Protein AF-A0A915MQ66-F1 (afdb_monomer_lite)

InterPro domains:
  IPR011009 Protein kinase-like domain superfamily [SSF56112] (11-125)

Secondary structure (DSSP, 8-state):
-EEEEEEEEEEEEETTEEEEEEEEEETTS-BSS-SSTTSTT-EEEEEEEEPSSHHHHHHHHHHHHHHHHHHHHHHTS-HHHHTTS--EEEEEEE---TTSPEEEEEEEE---S--HHHHHHHHHHHTT-SS------HHHHHHHHHHHHHHHHHHHH-TT-

Radius of gyration: 19.04 Å; chains: 1; bounding box: 44×49×47 Å

Structure (mmCIF, N/CA/C/O backbone):
data_AF-A0A915MQ66-F1
#
_entry.id   AF-A0A915MQ66-F1
#
loop_
_atom_site.group_PDB
_atom_site.id
_atom_site.type_symbol
_atom_site.label_atom_id
_atom_site.label_alt_id
_atom_site.label_comp_id
_atom_site.label_asym_id
_atom_site.label_entity_id
_atom_site.label_seq_id
_atom_site.pdbx_PDB_ins_code
_atom_site.Cartn_x
_atom_site.Cartn_y
_atom_site.Cartn_z
_atom_site.occupancy
_atom_s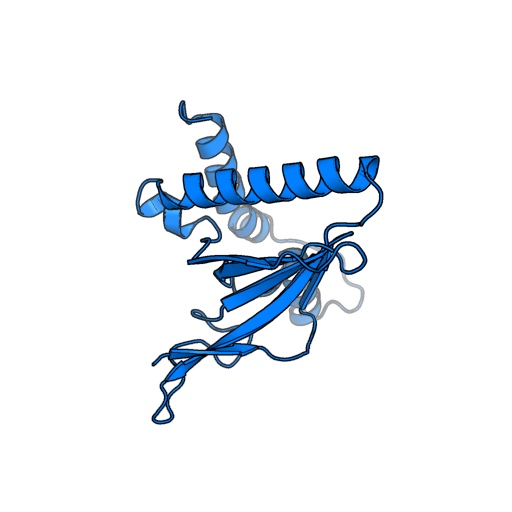ite.B_iso_or_equiv
_atom_site.auth_seq_id
_atom_site.auth_comp_id
_atom_site.auth_asym_id
_atom_site.auth_atom_id
_atom_site.pdbx_PDB_model_num
ATOM 1 N N . MET A 1 1 ? -9.215 -23.002 -8.893 1.00 67.25 1 MET A N 1
ATOM 2 C CA . MET A 1 1 ? -8.770 -21.766 -9.568 1.00 67.25 1 MET A CA 1
ATOM 3 C C . MET A 1 1 ? -9.512 -20.589 -8.965 1.00 67.25 1 MET A C 1
ATOM 5 O O . MET A 1 1 ? -10.745 -20.590 -8.967 1.00 67.25 1 MET A O 1
ATOM 9 N N . ILE A 1 2 ? -8.746 -19.659 -8.404 1.00 71.38 2 ILE A N 1
ATOM 10 C CA . ILE A 1 2 ? -9.203 -18.364 -7.903 1.00 71.38 2 ILE A CA 1
ATOM 11 C C . ILE A 1 2 ? -8.695 -17.329 -8.906 1.00 71.38 2 ILE A C 1
ATOM 13 O O . ILE A 1 2 ? -7.548 -17.424 -9.339 1.00 71.38 2 ILE A O 1
ATOM 17 N N . THR A 1 3 ? -9.552 -16.398 -9.306 1.00 77.25 3 THR A N 1
ATOM 18 C CA . THR A 1 3 ? -9.207 -15.315 -10.230 1.00 77.25 3 THR A CA 1
ATOM 19 C C . THR A 1 3 ? -9.307 -13.997 -9.480 1.00 77.25 3 THR A C 1
ATOM 21 O O . THR A 1 3 ? -10.267 -13.785 -8.738 1.00 77.25 3 THR A O 1
ATOM 24 N N . LEU A 1 4 ? -8.314 -13.130 -9.658 1.00 74.69 4 LEU A N 1
ATOM 25 C CA . LEU A 1 4 ? -8.393 -11.745 -9.217 1.00 74.69 4 LEU A CA 1
ATOM 26 C C . LEU A 1 4 ? -9.109 -10.946 -10.304 1.00 74.69 4 LEU A C 1
ATOM 28 O O . LEU A 1 4 ? -8.656 -10.918 -11.447 1.00 74.69 4 LEU A O 1
ATOM 32 N N . GLU A 1 5 ? -10.211 -10.302 -9.949 1.00 78.19 5 GLU A N 1
ATOM 33 C CA . GLU A 1 5 ? -10.834 -9.290 -10.791 1.00 78.19 5 GLU A CA 1
ATOM 34 C C . GLU A 1 5 ? -10.657 -7.938 -10.117 1.00 78.19 5 GLU A C 1
ATOM 36 O O . GLU A 1 5 ? -10.974 -7.794 -8.939 1.00 78.19 5 GLU A O 1
ATOM 41 N N . TYR A 1 6 ? -10.151 -6.955 -10.850 1.00 73.81 6 TYR A N 1
ATOM 42 C CA . TYR A 1 6 ? -10.048 -5.585 -10.366 1.00 73.81 6 TYR A CA 1
ATOM 43 C C . TYR A 1 6 ? -10.877 -4.669 -11.259 1.00 73.81 6 TYR A C 1
ATOM 45 O O . TYR A 1 6 ? -11.003 -4.911 -12.462 1.00 73.81 6 TYR A O 1
ATOM 53 N N . ASP A 1 7 ? -11.493 -3.652 -10.662 1.00 70.62 7 ASP A N 1
ATOM 54 C CA . ASP A 1 7 ? -12.170 -2.624 -11.440 1.00 70.62 7 ASP A CA 1
ATOM 55 C C . ASP A 1 7 ? -11.134 -1.621 -11.974 1.00 70.62 7 ASP A C 1
ATOM 57 O O . ASP A 1 7 ? -10.121 -1.331 -11.344 1.00 70.62 7 ASP A O 1
ATOM 61 N N . ASN A 1 8 ? -11.361 -1.068 -13.169 1.00 67.56 8 ASN A N 1
ATOM 62 C CA . ASN A 1 8 ? -10.484 -0.028 -13.732 1.00 67.56 8 ASN A CA 1
ATOM 63 C C . ASN A 1 8 ? -10.671 1.337 -13.036 1.00 67.56 8 ASN A C 1
ATOM 65 O O . ASN A 1 8 ? -10.315 2.373 -13.595 1.00 67.56 8 ASN A O 1
ATOM 69 N N . VAL A 1 9 ? -11.269 1.355 -11.843 1.00 74.50 9 VAL A N 1
ATOM 70 C CA . VAL A 1 9 ? -11.508 2.573 -11.077 1.00 74.5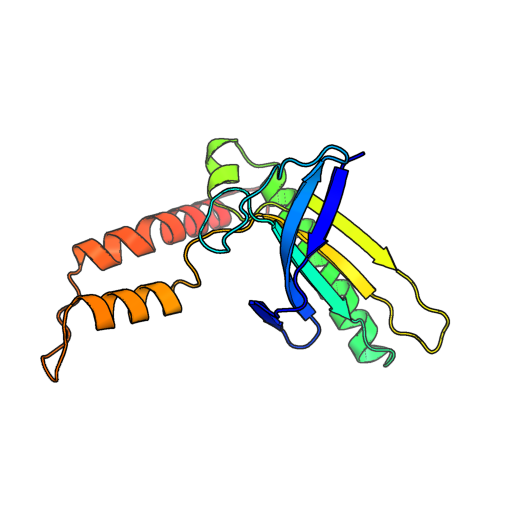0 9 VAL A CA 1
ATOM 71 C C . VAL A 1 9 ? -10.331 2.770 -10.134 1.00 74.50 9 VAL A C 1
ATOM 73 O O . VAL A 1 9 ? -10.103 1.991 -9.213 1.00 74.50 9 VAL A O 1
ATOM 76 N N . GLU A 1 10 ? -9.560 3.817 -10.402 1.00 83.94 10 GLU A N 1
ATOM 77 C CA . GLU A 1 10 ? -8.437 4.217 -9.563 1.00 83.94 10 GLU A CA 1
ATOM 78 C C . GLU A 1 10 ? -8.945 4.676 -8.188 1.00 83.94 10 GLU A C 1
ATOM 80 O O . GLU A 1 10 ? -9.839 5.516 -8.088 1.00 83.94 10 GLU A O 1
ATOM 85 N N . MET A 1 11 ? -8.376 4.099 -7.133 1.00 82.50 11 MET A N 1
ATOM 86 C CA . MET A 1 11 ? -8.711 4.367 -5.731 1.00 82.50 11 MET A CA 1
ATOM 87 C C . MET A 1 11 ? -7.674 5.254 -5.039 1.00 82.50 11 MET A C 1
ATOM 89 O O . MET A 1 11 ? -7.943 5.825 -3.988 1.00 82.50 11 MET A O 1
ATOM 93 N N . GLY A 1 12 ? -6.483 5.361 -5.621 1.00 84.88 12 GLY A N 1
ATOM 94 C CA . GLY A 1 12 ? -5.411 6.206 -5.126 1.00 84.88 12 GLY A CA 1
ATOM 95 C C . GLY A 1 12 ? -4.244 6.236 -6.100 1.00 84.88 12 GLY A C 1
ATOM 96 O O . GLY A 1 12 ? -4.033 5.295 -6.869 1.00 84.88 12 GLY A O 1
ATOM 97 N N . ALA A 1 13 ? -3.475 7.316 -6.042 1.00 89.56 13 ALA A N 1
ATOM 98 C CA . ALA A 1 13 ? -2.286 7.501 -6.853 1.00 89.56 13 ALA A CA 1
ATOM 99 C C . ALA A 1 13 ? -1.138 8.042 -6.001 1.00 89.56 13 ALA A C 1
ATOM 101 O O . ALA A 1 13 ? -1.319 8.941 -5.182 1.00 89.56 13 ALA A O 1
ATOM 102 N N . GLY A 1 14 ? 0.049 7.490 -6.225 1.00 89.19 14 GLY A N 1
ATOM 103 C CA . GLY A 1 14 ? 1.321 8.089 -5.846 1.00 89.19 14 GLY A CA 1
ATOM 104 C C . GLY A 1 14 ? 2.100 8.490 -7.098 1.00 89.19 14 GLY A C 1
ATOM 105 O O . GLY A 1 14 ? 1.689 8.186 -8.217 1.00 89.19 14 GLY A O 1
ATOM 106 N N . SER A 1 15 ? 3.267 9.111 -6.924 1.00 91.81 15 SER A N 1
ATOM 107 C CA . SER A 1 15 ? 4.081 9.626 -8.039 1.00 91.81 15 SER A CA 1
ATOM 108 C C . SER A 1 15 ? 4.386 8.584 -9.122 1.00 91.81 15 SER A C 1
ATOM 110 O O . SER A 1 15 ? 4.428 8.915 -10.302 1.00 91.81 15 SER A O 1
ATOM 112 N N . TYR A 1 16 ? 4.555 7.320 -8.723 1.00 93.19 16 TYR A N 1
ATOM 113 C CA . TYR A 1 16 ? 4.878 6.206 -9.621 1.00 93.19 16 TYR A CA 1
ATOM 114 C C . TYR A 1 16 ? 3.911 5.031 -9.504 1.00 93.19 16 TYR A C 1
ATOM 116 O O . TYR A 1 16 ? 4.137 3.989 -10.115 1.00 93.19 16 TYR A O 1
ATOM 124 N N . SER A 1 17 ? 2.848 5.155 -8.708 1.00 93.94 17 SER A N 1
ATOM 125 C CA . SER A 1 17 ? 1.964 4.029 -8.423 1.00 93.94 17 SER A CA 1
ATOM 126 C C . SER A 1 17 ? 0.495 4.395 -8.507 1.00 93.94 17 SER A C 1
ATOM 128 O O . SER A 1 17 ? 0.099 5.533 -8.276 1.00 93.94 17 SER A O 1
ATOM 130 N N . LYS A 1 18 ? -0.317 3.402 -8.854 1.00 93.50 18 LYS A N 1
ATOM 131 C CA . LYS A 1 18 ? -1.774 3.483 -8.872 1.00 93.50 18 LYS A CA 1
ATOM 132 C C . LYS A 1 18 ? -2.339 2.319 -8.086 1.00 93.50 18 LYS A C 1
ATOM 134 O O . LYS A 1 18 ? -1.834 1.202 -8.199 1.00 93.50 18 LYS A O 1
ATOM 139 N N . VAL A 1 19 ? -3.380 2.583 -7.315 1.00 90.56 19 VAL A N 1
ATOM 140 C CA . VAL A 1 19 ? -4.083 1.592 -6.506 1.00 90.56 19 VAL A CA 1
ATOM 141 C C . VAL A 1 19 ? -5.488 1.434 -7.059 1.00 90.56 19 VAL A C 1
ATOM 143 O O . VAL A 1 19 ? -6.174 2.418 -7.321 1.00 90.56 19 VAL A O 1
ATOM 146 N N . TYR A 1 20 ? -5.910 0.191 -7.226 1.00 88.88 20 TYR A N 1
ATOM 147 C CA . TYR A 1 20 ? -7.223 -0.196 -7.722 1.00 88.88 20 TYR A CA 1
ATOM 148 C C . TYR A 1 20 ? -7.902 -1.089 -6.695 1.00 88.88 20 TYR A C 1
ATOM 150 O O . TYR A 1 20 ? -7.238 -1.780 -5.916 1.00 88.88 20 TYR A O 1
ATOM 158 N N . HIS A 1 21 ? -9.228 -1.102 -6.705 1.00 86.56 21 HIS A N 1
ATOM 159 C CA . HIS A 1 21 ? -9.979 -2.060 -5.915 1.00 86.56 21 HIS A CA 1
ATOM 160 C C . HIS A 1 21 ? -10.042 -3.405 -6.651 1.00 86.56 21 HIS A C 1
ATOM 162 O O . HIS A 1 21 ? -10.277 -3.472 -7.860 1.00 86.56 21 HIS A O 1
ATOM 168 N N . ALA A 1 22 ? -9.839 -4.494 -5.914 1.00 85.06 22 ALA A N 1
ATOM 169 C CA . ALA A 1 22 ? -9.883 -5.846 -6.439 1.00 85.06 22 ALA A CA 1
ATOM 170 C C . ALA A 1 22 ? -10.674 -6.796 -5.537 1.00 85.06 22 ALA A C 1
ATOM 172 O O . ALA A 1 22 ? -10.724 -6.665 -4.313 1.00 85.06 22 ALA A O 1
ATOM 173 N N . THR A 1 23 ? -11.266 -7.806 -6.165 1.00 80.00 23 THR A N 1
ATOM 174 C CA . THR A 1 23 ? -12.070 -8.836 -5.519 1.00 80.00 23 THR A CA 1
ATOM 175 C C . THR A 1 23 ? -11.640 -10.215 -6.021 1.00 80.00 23 THR A C 1
ATOM 177 O O . THR A 1 23 ? -11.449 -10.441 -7.217 1.00 80.00 23 THR A O 1
ATOM 180 N N . LEU A 1 24 ? -11.522 -11.182 -5.109 1.00 78.44 24 LEU A N 1
ATOM 181 C CA . LEU A 1 24 ? -11.260 -12.578 -5.466 1.00 78.44 24 LEU A CA 1
ATOM 182 C C . LEU A 1 24 ? -12.551 -13.287 -5.881 1.00 78.44 24 LEU A C 1
ATOM 184 O O . LEU A 1 24 ? -13.540 -13.272 -5.145 1.00 78.44 24 LEU A O 1
ATOM 188 N N . LYS A 1 25 ? -12.530 -13.994 -7.014 1.00 75.06 25 LYS A N 1
ATOM 189 C CA . LYS A 1 25 ? -13.650 -14.821 -7.483 1.00 75.06 25 LYS A CA 1
ATOM 190 C C . LYS A 1 25 ? -13.276 -16.292 -7.626 1.00 75.06 25 LYS A C 1
ATOM 192 O O . LYS A 1 25 ? -12.204 -16.648 -8.115 1.00 75.06 25 LYS A O 1
ATOM 197 N N . LYS A 1 26 ? -14.205 -17.177 -7.245 1.00 77.88 26 LYS A N 1
ATOM 198 C CA . LYS A 1 26 ? -14.136 -18.610 -7.575 1.00 77.88 26 LYS A CA 1
ATOM 199 C C . LYS A 1 26 ? -14.659 -18.855 -8.991 1.00 77.88 26 LYS A C 1
ATOM 201 O O . LYS A 1 26 ? -15.695 -18.320 -9.374 1.00 77.88 26 LYS A O 1
ATOM 206 N N . ARG A 1 27 ? -14.026 -19.793 -9.708 1.00 69.56 27 ARG A N 1
ATOM 207 C CA . ARG A 1 27 ? -14.405 -20.237 -11.070 1.00 69.56 27 ARG A CA 1
ATOM 208 C C . ARG A 1 27 ? -15.883 -20.652 -11.237 1.00 69.56 27 ARG A C 1
ATOM 210 O O . ARG A 1 27 ? -16.389 -20.612 -12.348 1.00 69.56 27 ARG A O 1
ATOM 217 N N . ARG A 1 28 ? -16.574 -21.058 -10.161 1.00 75.00 28 ARG A N 1
ATOM 218 C CA . ARG A 1 28 ? -18.002 -21.455 -10.161 1.00 75.00 28 ARG A CA 1
ATOM 219 C C . ARG A 1 28 ? -18.939 -20.440 -9.483 1.00 75.00 28 ARG A C 1
ATOM 221 O O . ARG A 1 28 ? -19.985 -20.819 -8.977 1.00 75.00 28 ARG A O 1
ATOM 228 N N . GLY A 1 29 ? -18.579 -19.156 -9.486 1.00 66.94 29 GLY A N 1
ATOM 229 C CA . GLY A 1 29 ? -19.579 -18.086 -9.382 1.00 66.94 29 GLY A CA 1
ATOM 230 C C . GLY A 1 29 ? -19.936 -17.578 -7.987 1.00 66.94 29 GLY A C 1
ATOM 231 O O . GLY A 1 29 ? -21.019 -17.035 -7.825 1.00 66.94 29 GLY A O 1
ATOM 232 N N . ASN A 1 30 ? -19.025 -17.646 -7.013 1.00 65.38 30 ASN A N 1
ATOM 233 C CA . ASN A 1 30 ? -19.156 -16.884 -5.765 1.00 65.38 30 ASN A CA 1
ATOM 234 C C . ASN A 1 30 ? -17.898 -16.036 -5.521 1.00 65.38 30 ASN A C 1
ATOM 236 O O . ASN A 1 30 ? -16.773 -16.504 -5.727 1.00 65.38 30 ASN A O 1
ATOM 240 N N . SER A 1 31 ? -18.103 -14.781 -5.108 1.00 63.06 31 SER A N 1
ATOM 241 C CA . SER A 1 31 ? -17.026 -13.903 -4.632 1.00 63.06 31 SER A CA 1
ATOM 242 C C . SER A 1 31 ? -16.484 -14.443 -3.314 1.00 63.06 31 SER A C 1
ATOM 244 O O . SER A 1 31 ? -17.270 -14.864 -2.470 1.00 63.06 31 SER A O 1
ATOM 246 N N . LEU A 1 32 ? -15.163 -14.447 -3.151 1.00 64.06 32 LEU A N 1
ATOM 247 C CA . LEU A 1 32 ? -14.499 -14.741 -1.879 1.00 64.06 32 LEU A CA 1
ATOM 248 C C . LEU A 1 32 ? -14.183 -13.477 -1.077 1.00 64.06 32 LEU A C 1
ATOM 250 O O . LEU A 1 32 ? -13.890 -13.589 0.106 1.00 64.06 32 LEU A O 1
ATOM 254 N N . GLY A 1 33 ? -14.231 -12.308 -1.718 1.00 67.69 33 GLY A N 1
ATOM 255 C CA . GLY A 1 33 ? -13.951 -11.020 -1.091 1.00 67.69 33 GLY A CA 1
ATOM 256 C C . GLY A 1 33 ? -15.127 -10.051 -1.152 1.00 67.69 33 GLY A C 1
ATOM 257 O O . GLY A 1 33 ? -16.152 -10.324 -1.797 1.00 67.69 33 GLY A O 1
ATOM 258 N N . GLY A 1 34 ? -14.942 -8.905 -0.500 1.00 64.44 34 GLY A N 1
ATOM 259 C CA . GLY A 1 34 ? -15.872 -7.784 -0.534 1.00 64.44 34 GLY A CA 1
ATOM 260 C C . GLY A 1 34 ? -16.096 -7.311 -1.971 1.00 64.44 34 GLY A C 1
ATOM 261 O O . GLY A 1 34 ? -15.155 -7.154 -2.750 1.00 64.44 34 GLY A O 1
ATOM 262 N N . LYS A 1 35 ? -17.367 -7.141 -2.347 1.00 66.88 35 LYS A N 1
ATOM 263 C CA . LYS A 1 35 ? -17.759 -6.587 -3.658 1.00 66.88 35 LYS A CA 1
ATOM 264 C C . LYS A 1 35 ? -17.908 -5.069 -3.603 1.00 66.88 35 LYS A C 1
ATOM 266 O O . LYS A 1 35 ? -17.889 -4.409 -4.636 1.00 66.88 35 LYS A O 1
ATOM 271 N N . ASN A 1 36 ? -18.116 -4.536 -2.402 1.00 69.81 36 ASN A N 1
ATOM 272 C CA . ASN A 1 36 ? -18.200 -3.114 -2.128 1.00 69.81 36 ASN A CA 1
ATOM 273 C C . ASN A 1 36 ? -16.912 -2.676 -1.428 1.00 69.81 36 ASN A C 1
ATOM 275 O O . ASN A 1 36 ? -16.537 -3.264 -0.423 1.00 69.81 36 ASN A O 1
ATOM 279 N N . ARG A 1 37 ? -16.311 -1.590 -1.915 1.00 69.75 37 ARG A N 1
ATOM 280 C CA . ARG A 1 37 ? -15.074 -0.963 -1.421 1.00 69.75 37 ARG A CA 1
ATOM 281 C C . ARG A 1 37 ? -15.102 -0.562 0.058 1.00 69.75 37 ARG A C 1
ATOM 283 O O . ARG A 1 37 ? -14.074 -0.193 0.601 1.00 69.75 37 ARG A O 1
ATOM 290 N N . LYS A 1 38 ? -16.256 -0.580 0.726 1.00 67.38 38 LYS A N 1
ATOM 291 C CA . LYS A 1 38 ? -16.356 -0.352 2.176 1.00 67.38 38 LYS A CA 1
ATOM 292 C C . LYS A 1 38 ? -16.365 -1.653 3.004 1.00 67.38 38 LYS A C 1
ATOM 294 O O . LYS A 1 38 ? -16.400 -1.575 4.224 1.00 67.38 38 LYS A O 1
ATOM 299 N N . GLN A 1 39 ? -16.357 -2.833 2.376 1.00 64.62 39 GLN A N 1
ATOM 300 C CA . GLN A 1 39 ? -16.453 -4.132 3.056 1.00 64.62 39 GLN A CA 1
ATOM 301 C C . GLN A 1 39 ? -15.084 -4.713 3.428 1.00 64.62 39 GLN A C 1
ATOM 303 O O . GLN A 1 39 ? -14.117 -4.601 2.676 1.00 64.62 39 GLN A O 1
ATOM 308 N N . LEU A 1 40 ? -15.046 -5.416 4.563 1.00 59.59 40 LEU A N 1
ATOM 309 C CA . LEU A 1 40 ? -13.928 -6.279 4.943 1.00 59.59 40 LEU A CA 1
ATOM 310 C C . LEU A 1 40 ? -13.757 -7.413 3.916 1.00 59.59 40 LEU A C 1
ATOM 312 O O . LEU A 1 40 ? -14.737 -7.957 3.400 1.00 59.59 40 LEU A O 1
ATOM 316 N N . GLY A 1 41 ? -12.506 -7.760 3.605 1.00 61.56 41 GLY A N 1
ATOM 317 C CA . GLY A 1 41 ? -12.163 -8.777 2.603 1.00 61.56 41 GLY A CA 1
ATOM 318 C C . GLY A 1 41 ? -12.083 -8.266 1.158 1.00 61.56 41 GLY A C 1
ATOM 319 O O . GLY A 1 41 ? -12.000 -9.074 0.231 1.00 61.56 41 GLY A O 1
ATOM 320 N N . CYS A 1 42 ? -12.140 -6.951 0.929 1.00 76.94 42 CYS A N 1
ATOM 321 C CA . CYS A 1 42 ? -11.651 -6.343 -0.313 1.00 76.94 42 CYS A CA 1
ATOM 322 C C . CYS A 1 42 ? -10.116 -6.450 -0.399 1.00 76.94 42 CYS A C 1
ATOM 324 O O . CYS A 1 42 ? -9.439 -6.612 0.615 1.00 76.94 42 CYS A O 1
ATOM 326 N N . ILE A 1 43 ? -9.563 -6.342 -1.608 1.00 86.19 43 ILE A N 1
ATOM 327 C CA . ILE A 1 43 ? -8.113 -6.318 -1.847 1.00 86.19 43 ILE A CA 1
ATOM 328 C C . ILE A 1 43 ? -7.757 -5.017 -2.557 1.00 86.19 43 ILE A C 1
ATOM 330 O O . ILE A 1 43 ? -8.474 -4.583 -3.460 1.00 86.19 43 ILE A O 1
ATOM 334 N N . ALA A 1 44 ? -6.639 -4.403 -2.180 1.00 89.06 44 ALA A N 1
ATOM 335 C CA . ALA A 1 44 ? -6.053 -3.310 -2.940 1.00 89.06 44 ALA A CA 1
ATOM 336 C C . ALA A 1 44 ? -5.020 -3.874 -3.923 1.00 89.06 44 ALA A C 1
ATOM 338 O O . ALA A 1 44 ? -4.043 -4.511 -3.530 1.00 89.06 44 ALA A O 1
ATOM 339 N N . PHE A 1 45 ? -5.230 -3.641 -5.215 1.00 91.56 45 PHE A N 1
ATOM 340 C CA . PHE A 1 45 ? -4.267 -3.972 -6.257 1.00 91.56 45 PHE A CA 1
ATOM 341 C C . PHE A 1 45 ? -3.428 -2.740 -6.574 1.00 91.56 45 PHE A C 1
ATOM 343 O O . PHE A 1 45 ? -3.917 -1.784 -7.175 1.00 91.56 45 PHE A O 1
ATOM 350 N N . LYS A 1 46 ? -2.160 -2.749 -6.168 1.00 93.56 46 LYS A N 1
ATOM 351 C CA . LYS A 1 46 ? -1.217 -1.663 -6.439 1.00 93.56 46 LYS A CA 1
ATOM 352 C C . LYS A 1 46 ? -0.345 -2.019 -7.637 1.00 93.56 46 LYS A C 1
ATOM 354 O O . LYS A 1 46 ? 0.212 -3.110 -7.711 1.00 93.56 46 LYS A O 1
ATOM 359 N N . LYS A 1 47 ? -0.215 -1.074 -8.564 1.00 93.50 47 LYS A N 1
ATOM 360 C CA . LYS A 1 47 ? 0.682 -1.125 -9.719 1.00 93.50 47 LYS A CA 1
ATOM 361 C C . LYS A 1 47 ? 1.682 0.020 -9.611 1.00 93.50 47 LYS A C 1
ATOM 363 O O . LYS A 1 47 ? 1.265 1.174 -9.672 1.00 93.50 47 LYS A O 1
ATOM 368 N N . THR A 1 48 ? 2.971 -0.287 -9.534 1.00 94.88 48 THR A N 1
ATOM 369 C CA . THR A 1 48 ? 4.059 0.701 -9.523 1.00 94.88 48 THR A CA 1
ATOM 370 C C . THR A 1 48 ? 4.856 0.607 -10.817 1.00 94.88 48 THR A C 1
ATOM 372 O O . THR A 1 48 ? 5.345 -0.462 -11.174 1.00 94.88 48 THR A O 1
ATOM 375 N N . ILE A 1 49 ? 4.971 1.719 -11.538 1.00 93.44 49 ILE A N 1
ATOM 376 C CA . ILE A 1 49 ? 5.710 1.828 -12.795 1.00 93.44 49 ILE A CA 1
ATOM 377 C C . ILE A 1 49 ? 7.090 2.392 -12.484 1.00 93.44 49 ILE A C 1
ATOM 379 O O . ILE A 1 49 ? 7.209 3.505 -11.981 1.00 93.44 49 ILE A O 1
ATOM 383 N N . ILE A 1 50 ? 8.127 1.637 -12.819 1.00 92.62 50 ILE A N 1
ATOM 384 C CA . ILE A 1 50 ? 9.512 2.056 -12.663 1.00 92.62 50 ILE A CA 1
ATOM 385 C C . ILE A 1 50 ? 9.945 2.825 -13.915 1.00 92.62 50 ILE A C 1
ATOM 387 O O . ILE A 1 50 ? 9.954 2.243 -15.001 1.00 92.62 50 ILE A O 1
ATOM 391 N N . PRO A 1 51 ? 10.318 4.109 -13.802 1.00 90.94 51 PRO A N 1
ATOM 392 C CA . PRO A 1 51 ? 10.777 4.888 -14.948 1.00 90.94 51 PRO A CA 1
ATOM 393 C C . PRO A 1 51 ? 12.017 4.278 -15.615 1.00 90.94 51 PRO A C 1
ATOM 395 O O . PRO A 1 51 ? 12.821 3.615 -14.967 1.00 90.94 51 PRO A O 1
ATOM 398 N N . ASN A 1 52 ? 12.197 4.539 -16.912 1.00 89.00 52 ASN A N 1
ATOM 399 C CA . ASN A 1 52 ? 13.375 4.068 -17.654 1.00 89.00 52 ASN A CA 1
ATOM 400 C C . ASN A 1 52 ? 14.623 4.934 -17.415 1.00 89.00 52 ASN A C 1
ATOM 402 O O . ASN A 1 52 ? 15.731 4.480 -17.690 1.00 89.00 52 ASN A O 1
ATOM 406 N N . ASP A 1 53 ? 14.449 6.166 -16.927 1.00 89.75 53 ASP A N 1
ATOM 407 C CA . ASP A 1 53 ? 15.560 7.049 -16.565 1.00 89.75 53 ASP A CA 1
ATOM 408 C C . ASP A 1 53 ? 16.423 6.398 -15.463 1.00 89.75 53 ASP A C 1
ATOM 410 O O . ASP 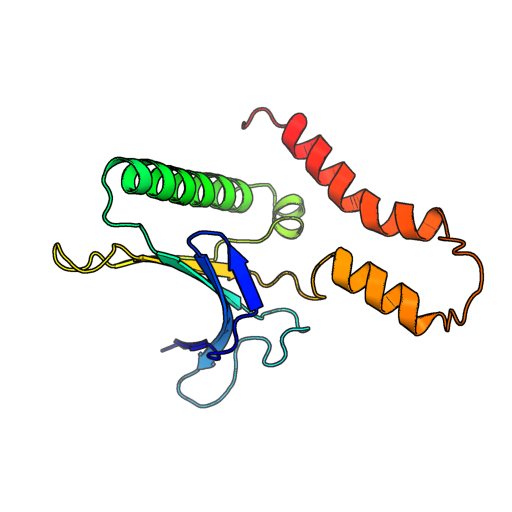A 1 53 ? 15.876 6.101 -14.402 1.00 89.75 53 ASP A O 1
ATOM 414 N N . PRO A 1 54 ? 17.737 6.169 -15.662 1.00 85.81 54 PRO A N 1
ATOM 415 C CA . PRO A 1 54 ? 18.552 5.372 -14.740 1.00 85.81 54 PRO A CA 1
ATOM 416 C C . PRO A 1 54 ? 18.616 5.897 -13.300 1.00 85.81 54 PRO A C 1
ATOM 418 O O . PRO A 1 54 ? 18.632 5.103 -12.359 1.00 85.81 54 PRO A O 1
ATOM 421 N N . ILE A 1 55 ? 18.644 7.221 -13.113 1.00 88.06 55 ILE A N 1
ATOM 422 C CA . ILE A 1 55 ? 18.722 7.839 -11.781 1.00 88.06 55 ILE A CA 1
ATOM 423 C C . ILE A 1 55 ? 17.399 7.614 -11.047 1.00 88.06 55 ILE A C 1
ATOM 425 O O . ILE A 1 55 ? 17.371 7.099 -9.927 1.00 88.06 55 ILE A O 1
ATOM 429 N N . THR A 1 56 ? 16.291 7.947 -11.709 1.00 90.81 56 THR A N 1
ATOM 430 C CA . THR A 1 56 ? 14.947 7.792 -11.149 1.00 90.81 56 THR A CA 1
ATOM 431 C C . THR A 1 56 ? 14.601 6.318 -10.938 1.00 90.81 56 THR A C 1
ATOM 433 O O . THR A 1 56 ? 14.032 5.955 -9.912 1.00 90.81 56 THR A O 1
ATOM 436 N N . ARG A 1 57 ? 14.995 5.446 -11.869 1.00 89.69 57 ARG A N 1
ATOM 437 C CA . ARG A 1 57 ? 14.789 3.997 -11.816 1.00 89.69 57 ARG A CA 1
ATOM 438 C C . ARG A 1 57 ? 15.291 3.398 -10.513 1.00 89.69 57 ARG A C 1
ATOM 440 O O . ARG A 1 57 ? 14.508 2.790 -9.792 1.00 89.69 57 ARG A O 1
ATOM 447 N N . ASN A 1 58 ? 16.571 3.596 -10.205 1.00 89.62 58 ASN A N 1
ATOM 448 C CA . ASN A 1 58 ? 17.189 3.007 -9.019 1.00 89.62 58 ASN A CA 1
ATOM 449 C C . ASN A 1 58 ? 16.510 3.495 -7.734 1.00 89.62 58 ASN A C 1
ATOM 451 O O . ASN A 1 58 ? 16.262 2.704 -6.829 1.00 89.62 58 ASN A O 1
ATOM 455 N N . SER A 1 59 ? 16.154 4.783 -7.680 1.00 92.75 59 SER A N 1
ATOM 456 C CA . SER A 1 59 ? 15.431 5.357 -6.543 1.00 92.75 59 SER A CA 1
ATOM 457 C C . SER A 1 59 ? 14.053 4.716 -6.352 1.00 92.75 59 SER A C 1
ATOM 459 O O . SER A 1 59 ? 13.728 4.303 -5.240 1.00 92.75 59 SER A O 1
ATOM 461 N N . VAL A 1 60 ? 13.256 4.594 -7.417 1.00 93.00 60 VAL A N 1
ATOM 462 C CA . VAL A 1 60 ? 11.896 4.039 -7.325 1.00 93.00 60 VAL A CA 1
ATOM 463 C C . VAL A 1 60 ? 11.927 2.532 -7.056 1.00 93.00 60 VAL A C 1
ATOM 465 O O . VAL A 1 60 ? 11.102 2.035 -6.293 1.00 93.00 60 VAL A O 1
ATOM 468 N N . GLU A 1 61 ? 12.884 1.798 -7.629 1.00 91.81 61 GLU A N 1
ATOM 469 C CA . GLU A 1 61 ? 13.071 0.371 -7.341 1.00 91.81 61 GLU A CA 1
ATOM 470 C C . GLU A 1 61 ? 13.435 0.139 -5.877 1.00 91.81 61 GLU A C 1
ATOM 472 O O . GLU A 1 61 ? 12.805 -0.694 -5.228 1.00 91.81 61 GLU A O 1
ATOM 477 N N . LEU A 1 62 ? 14.389 0.906 -5.341 1.00 92.19 62 LEU A N 1
ATOM 478 C CA . LEU A 1 62 ? 14.771 0.820 -3.934 1.00 92.19 62 LEU A CA 1
ATOM 479 C C . LEU A 1 62 ? 13.589 1.150 -3.016 1.00 92.19 62 LEU A C 1
ATOM 481 O O . LEU A 1 62 ? 13.309 0.395 -2.093 1.00 92.19 62 LEU A O 1
ATOM 485 N N . MET A 1 63 ? 12.840 2.221 -3.305 1.00 92.88 63 MET A N 1
ATOM 486 C CA . MET A 1 63 ? 11.627 2.558 -2.549 1.00 92.88 63 MET A CA 1
ATOM 487 C C . MET A 1 63 ? 10.609 1.412 -2.558 1.00 92.88 63 MET A C 1
ATOM 489 O O . MET A 1 63 ? 10.010 1.119 -1.527 1.00 92.88 63 MET A O 1
ATOM 493 N N . GLN A 1 64 ? 10.420 0.748 -3.703 1.00 93.06 64 GLN A N 1
ATOM 494 C CA . GLN A 1 64 ? 9.466 -0.352 -3.814 1.00 93.06 64 GLN A CA 1
ATOM 495 C C . GLN A 1 64 ? 9.926 -1.615 -3.073 1.00 93.06 64 GLN A C 1
ATOM 497 O O . GLN A 1 64 ? 9.083 -2.313 -2.509 1.00 93.06 64 GLN A O 1
ATOM 502 N N . MET A 1 65 ? 11.228 -1.916 -3.077 1.00 91.38 65 MET A N 1
ATOM 503 C CA . MET A 1 65 ? 11.789 -3.035 -2.309 1.00 91.38 65 MET A CA 1
ATOM 504 C C . MET A 1 65 ? 11.691 -2.775 -0.809 1.00 91.38 65 MET A C 1
ATOM 506 O O . MET A 1 65 ? 11.160 -3.622 -0.098 1.00 91.38 65 MET A O 1
ATOM 510 N N . ASN A 1 66 ? 12.067 -1.577 -0.355 1.00 92.62 66 ASN A N 1
ATOM 511 C CA . ASN A 1 66 ? 11.934 -1.184 1.048 1.00 92.62 66 ASN A CA 1
ATOM 512 C C . ASN A 1 66 ? 10.473 -1.267 1.515 1.00 92.62 66 ASN A C 1
ATOM 514 O O . ASN A 1 66 ? 10.198 -1.743 2.611 1.00 92.62 66 ASN A O 1
ATOM 518 N N . GLU A 1 67 ? 9.515 -0.848 0.679 1.00 92.25 67 GLU A N 1
ATOM 519 C CA . GLU A 1 67 ? 8.090 -0.998 0.994 1.00 92.25 67 GLU A CA 1
ATOM 520 C C . GLU A 1 67 ? 7.704 -2.473 1.208 1.00 92.25 67 GLU A C 1
ATOM 522 O O . GLU A 1 67 ? 6.980 -2.784 2.150 1.00 92.25 67 GLU A O 1
ATOM 527 N N . PHE A 1 68 ? 8.187 -3.394 0.368 1.00 91.31 68 PHE A N 1
ATOM 528 C CA . PHE A 1 68 ? 7.909 -4.826 0.532 1.00 91.31 68 PHE A CA 1
ATOM 529 C C . PHE A 1 68 ? 8.565 -5.420 1.768 1.00 91.31 68 PHE A C 1
ATOM 531 O O . PHE A 1 68 ? 7.934 -6.231 2.442 1.00 91.31 68 PHE A O 1
ATOM 538 N N . GLU A 1 69 ? 9.794 -5.015 2.072 1.00 88.94 69 GLU A N 1
ATOM 539 C CA . GLU A 1 69 ? 10.502 -5.449 3.273 1.00 88.94 69 GLU A CA 1
ATOM 540 C C . GLU A 1 69 ? 9.736 -5.024 4.526 1.00 88.94 69 GLU A C 1
ATOM 542 O O . GLU A 1 69 ? 9.391 -5.875 5.344 1.00 88.94 69 GLU A O 1
ATOM 547 N N . VAL A 1 70 ? 9.357 -3.746 4.619 1.00 87.69 70 VAL A N 1
ATOM 548 C CA . VAL A 1 70 ? 8.577 -3.211 5.745 1.00 87.69 70 VAL A CA 1
ATOM 549 C C . VAL A 1 70 ? 7.229 -3.926 5.886 1.00 87.69 70 VAL A C 1
ATOM 551 O O . VAL A 1 70 ? 6.879 -4.385 6.971 1.00 87.69 70 VAL A O 1
ATOM 554 N N . LEU A 1 71 ? 6.477 -4.090 4.792 1.00 88.38 71 LEU A N 1
ATOM 555 C CA . LEU A 1 71 ? 5.182 -4.780 4.837 1.00 88.38 71 LEU A CA 1
ATOM 556 C C . LEU A 1 71 ? 5.308 -6.264 5.220 1.00 88.38 71 LEU A C 1
ATOM 558 O O . LEU A 1 71 ? 4.423 -6.808 5.881 1.00 88.38 71 LEU A O 1
ATOM 562 N N . ASN A 1 72 ? 6.391 -6.929 4.813 1.00 85.69 72 ASN A N 1
ATOM 563 C CA . ASN A 1 72 ? 6.656 -8.316 5.184 1.00 85.69 72 ASN A CA 1
ATOM 564 C C . ASN A 1 72 ? 7.036 -8.448 6.667 1.00 85.69 72 ASN A C 1
ATOM 566 O O . ASN A 1 72 ? 6.583 -9.391 7.311 1.00 85.69 72 ASN A O 1
ATOM 570 N N . LEU A 1 73 ? 7.793 -7.493 7.221 1.00 83.19 73 LEU A N 1
ATOM 571 C CA . LEU A 1 73 ? 8.101 -7.441 8.656 1.00 83.19 73 LEU A CA 1
ATOM 572 C C . LEU A 1 73 ? 6.819 -7.316 9.491 1.00 83.19 73 LEU A C 1
ATOM 574 O O . LEU A 1 73 ? 6.623 -8.076 10.439 1.00 83.19 73 LEU A O 1
ATOM 578 N N . PHE A 1 74 ? 5.877 -6.461 9.082 1.00 81.88 74 PHE A N 1
ATOM 579 C CA . PHE A 1 74 ? 4.574 -6.370 9.752 1.00 81.88 74 PHE A CA 1
ATOM 580 C C . PHE A 1 74 ? 3.775 -7.675 9.679 1.00 81.88 74 PHE A C 1
ATOM 582 O O . PHE A 1 74 ? 3.123 -8.049 10.654 1.00 81.88 74 PHE A O 1
ATOM 589 N N . GLY A 1 75 ? 3.873 -8.415 8.571 1.00 75.50 75 GLY A N 1
ATOM 590 C CA . GLY A 1 75 ? 3.271 -9.744 8.430 1.00 75.50 75 GLY A CA 1
ATOM 591 C C . GLY A 1 75 ? 3.867 -10.826 9.343 1.00 75.50 75 GLY A C 1
ATOM 592 O O . GLY A 1 75 ? 3.254 -11.880 9.488 1.00 75.50 75 GLY A O 1
ATOM 593 N N . GLN A 1 76 ? 5.031 -10.582 9.951 1.00 74.12 76 GLN A N 1
ATOM 594 C CA . GLN A 1 76 ? 5.716 -11.502 10.870 1.00 74.12 76 GLN A CA 1
ATOM 595 C C . GLN A 1 76 ? 5.571 -11.109 12.348 1.00 74.12 76 GLN A C 1
ATOM 597 O O . GLN A 1 76 ? 6.034 -11.845 13.217 1.00 74.12 76 GLN A O 1
ATOM 602 N N . SER A 1 77 ? 4.932 -9.971 12.637 1.00 72.56 77 SER A N 1
ATOM 603 C CA . SER A 1 77 ? 4.669 -9.513 14.006 1.00 72.56 77 SER A CA 1
ATOM 604 C C . SER A 1 77 ? 3.699 -10.436 14.761 1.00 72.56 77 SER A C 1
ATOM 606 O O . SER A 1 77 ? 3.077 -11.318 14.166 1.00 72.56 77 SER A O 1
ATOM 608 N N . GLU A 1 78 ? 3.568 -10.253 16.078 1.00 74.44 78 GLU A N 1
ATOM 609 C CA . GLU A 1 78 ? 2.585 -10.983 16.893 1.00 74.44 78 GLU A CA 1
ATOM 610 C C . GLU A 1 78 ? 1.153 -10.788 16.367 1.00 74.44 78 GLU A C 1
ATOM 612 O O . GLU A 1 78 ? 0.824 -9.757 15.779 1.00 74.44 78 GLU A O 1
ATOM 617 N N . GLU A 1 79 ? 0.287 -11.783 16.572 1.00 70.50 79 GLU A N 1
ATOM 618 C CA . GLU A 1 79 ? -1.047 -11.859 15.954 1.00 70.50 79 GLU A CA 1
ATOM 619 C C . GLU A 1 79 ? -1.924 -10.625 16.249 1.00 70.50 79 GLU A C 1
ATOM 621 O O . GLU A 1 79 ? -2.652 -10.156 15.368 1.00 70.50 79 GLU A O 1
ATOM 626 N N . ASP A 1 80 ? -1.776 -10.039 17.441 1.00 66.69 80 ASP A N 1
ATOM 627 C CA . ASP A 1 80 ? -2.464 -8.813 17.861 1.00 66.69 80 ASP A CA 1
ATOM 628 C C . ASP A 1 80 ? -1.974 -7.566 17.102 1.00 66.69 80 ASP A C 1
ATOM 630 O O . ASP A 1 80 ? -2.765 -6.679 16.772 1.00 66.69 80 ASP A O 1
ATOM 634 N N . ASN A 1 81 ? -0.686 -7.518 16.749 1.00 66.81 81 ASN A N 1
ATOM 635 C CA . ASN A 1 81 ? -0.088 -6.423 15.982 1.00 66.81 81 ASN A CA 1
ATOM 636 C C . ASN A 1 81 ? -0.390 -6.553 14.489 1.00 66.81 81 ASN A C 1
ATOM 638 O O . ASN A 1 81 ? -0.650 -5.553 13.819 1.00 66.81 81 ASN A O 1
ATOM 642 N N . GLN A 1 82 ? -0.467 -7.781 13.970 1.00 67.12 82 GLN A N 1
ATOM 643 C CA . GLN A 1 82 ? -0.807 -8.031 12.568 1.00 67.12 82 GLN A CA 1
ATOM 644 C C . GLN A 1 82 ? -2.173 -7.467 12.165 1.00 67.12 82 GLN A C 1
ATOM 646 O O . GLN A 1 82 ? -2.385 -7.190 10.987 1.00 67.12 82 GLN A O 1
ATOM 651 N N . GLN A 1 83 ? -3.117 -7.323 13.098 1.00 72.31 83 GLN A N 1
ATOM 652 C CA . GLN A 1 83 ? -4.440 -6.755 12.810 1.00 72.31 83 GLN A CA 1
ATOM 653 C C . GLN A 1 83 ? -4.424 -5.226 12.666 1.00 72.31 83 GLN A C 1
ATOM 655 O O . GLN A 1 83 ? -5.384 -4.652 12.156 1.00 72.31 83 GLN A O 1
ATOM 660 N N . ARG A 1 84 ? -3.347 -4.562 13.102 1.00 76.56 84 ARG A N 1
ATOM 661 C CA . ARG A 1 84 ? -3.218 -3.097 13.101 1.00 76.56 84 ARG A CA 1
ATOM 662 C C . ARG A 1 84 ? -2.517 -2.552 11.857 1.00 76.56 84 ARG A C 1
ATOM 664 O O . ARG A 1 84 ? -2.589 -1.354 11.588 1.00 76.56 84 ARG A O 1
ATOM 671 N N . PHE A 1 85 ? -1.863 -3.420 11.086 1.00 79.75 85 PHE A N 1
ATOM 672 C CA . PHE A 1 85 ? -1.144 -3.064 9.865 1.00 79.75 85 PHE A CA 1
ATOM 673 C C . PHE A 1 85 ? -1.842 -3.603 8.620 1.00 79.75 85 PHE A C 1
ATOM 675 O O . PHE A 1 85 ? -2.441 -4.675 8.631 1.00 79.75 85 PHE A O 1
ATOM 682 N N . ILE A 1 86 ? -1.698 -2.880 7.508 1.00 83.62 86 ILE A N 1
ATOM 683 C CA . ILE A 1 86 ? -2.125 -3.375 6.198 1.00 83.62 86 ILE A CA 1
ATOM 684 C C . ILE A 1 86 ? -1.214 -4.534 5.792 1.00 83.62 86 ILE A C 1
ATOM 686 O O . ILE A 1 86 ? -0.001 -4.363 5.665 1.00 83.62 86 ILE A O 1
ATOM 690 N N . LYS A 1 87 ? -1.801 -5.702 5.530 1.00 85.50 87 LYS A N 1
ATOM 691 C CA . LYS A 1 87 ? -1.050 -6.893 5.122 1.00 85.50 87 LYS A CA 1
ATOM 692 C C . LYS A 1 87 ? -0.694 -6.876 3.639 1.00 85.50 87 LYS A C 1
ATOM 694 O O . LYS A 1 87 ? -1.502 -6.501 2.790 1.00 85.50 87 LYS A O 1
ATOM 699 N N . LEU A 1 88 ? 0.495 -7.377 3.309 1.00 90.12 88 LEU A N 1
ATOM 700 C CA . LEU A 1 88 ? 0.881 -7.735 1.943 1.00 90.12 88 LEU A CA 1
ATOM 701 C C . LEU A 1 88 ? 0.520 -9.203 1.684 1.00 90.12 88 LEU A C 1
ATOM 703 O O . LEU A 1 88 ? 1.118 -10.107 2.255 1.00 90.12 88 LEU A O 1
ATOM 707 N N . HIS A 1 89 ? -0.456 -9.452 0.812 1.00 87.56 89 HIS A N 1
ATOM 708 C CA . HIS A 1 89 ? -0.888 -10.807 0.460 1.00 87.56 89 HIS A CA 1
ATOM 709 C C . HIS A 1 89 ? 0.016 -11.465 -0.583 1.00 87.56 89 HIS A C 1
ATOM 711 O O . HIS A 1 89 ? 0.273 -12.664 -0.517 1.00 87.56 89 HIS A O 1
ATOM 717 N N . ALA A 1 90 ? 0.446 -10.699 -1.585 1.00 88.81 90 ALA A N 1
ATOM 718 C CA . ALA A 1 90 ? 1.338 -11.172 -2.636 1.00 88.81 90 ALA A CA 1
ATOM 719 C C . ALA A 1 90 ? 1.965 -9.992 -3.377 1.00 88.81 90 ALA A C 1
ATOM 721 O O . ALA A 1 90 ? 1.385 -8.909 -3.442 1.00 88.81 90 ALA A O 1
ATOM 722 N N . PHE A 1 91 ? 3.100 -10.232 -4.022 1.00 92.31 91 PHE A N 1
ATOM 723 C CA . PHE A 1 91 ? 3.684 -9.296 -4.971 1.00 92.31 91 PHE A CA 1
ATOM 724 C C . PHE A 1 91 ? 4.316 -10.044 -6.142 1.00 92.31 91 PHE A C 1
ATOM 726 O O . PHE A 1 91 ? 4.634 -11.231 -6.062 1.00 92.31 91 PHE A O 1
ATOM 733 N N . THR A 1 92 ? 4.479 -9.350 -7.258 1.00 91.31 92 THR A N 1
ATOM 734 C CA . THR A 1 92 ? 5.219 -9.845 -8.414 1.00 91.31 92 THR A CA 1
ATOM 735 C C . THR A 1 92 ? 5.807 -8.677 -9.195 1.00 91.31 92 THR A C 1
ATOM 737 O O . THR A 1 92 ? 5.445 -7.517 -8.986 1.00 91.31 92 THR A O 1
ATOM 740 N N . ARG A 1 93 ? 6.719 -8.981 -10.112 1.00 91.19 93 ARG A N 1
ATOM 741 C CA . ARG A 1 93 ? 7.291 -8.006 -11.034 1.00 91.19 93 ARG A CA 1
ATOM 742 C C . ARG A 1 93 ? 7.158 -8.503 -12.460 1.00 91.19 93 ARG A C 1
ATOM 744 O O . ARG A 1 93 ? 7.320 -9.692 -12.725 1.00 91.19 93 ARG A O 1
ATOM 751 N N . ILE A 1 94 ? 6.895 -7.575 -13.366 1.00 89.56 94 ILE A N 1
ATOM 752 C CA . ILE A 1 94 ? 6.949 -7.806 -14.802 1.00 89.56 94 ILE A CA 1
ATOM 753 C C . ILE A 1 94 ? 8.037 -6.896 -15.356 1.00 89.56 94 ILE A C 1
ATOM 755 O O . ILE A 1 94 ? 7.935 -5.668 -15.304 1.00 89.56 94 ILE A O 1
ATOM 759 N N . ASP A 1 95 ? 9.088 -7.522 -15.867 1.00 85.31 95 ASP A N 1
ATOM 760 C CA . ASP A 1 95 ? 10.138 -6.852 -16.616 1.00 85.31 95 ASP A CA 1
ATOM 761 C C . ASP A 1 95 ? 9.678 -6.728 -18.073 1.00 85.31 95 ASP A C 1
ATOM 763 O O . ASP A 1 95 ? 9.480 -7.726 -18.768 1.00 85.31 95 ASP A O 1
ATOM 767 N N . GLY A 1 96 ? 9.441 -5.496 -18.520 1.00 75.44 96 GLY A N 1
ATOM 768 C CA . GLY A 1 96 ? 9.223 -5.221 -19.933 1.00 75.44 96 GLY A CA 1
ATOM 769 C C . GLY A 1 96 ? 10.535 -5.321 -20.729 1.00 75.44 96 GLY A C 1
ATOM 770 O O . GLY A 1 96 ? 11.611 -5.190 -20.144 1.00 75.44 96 GLY A O 1
ATOM 771 N N . PRO A 1 97 ? 10.485 -5.532 -22.059 1.00 76.69 97 PRO A N 1
ATOM 772 C CA . PRO A 1 97 ? 11.649 -5.322 -22.932 1.00 76.69 97 PRO A CA 1
ATOM 773 C C . PRO A 1 97 ? 12.199 -3.898 -22.758 1.00 76.69 97 PRO A C 1
ATOM 775 O O . PRO A 1 97 ? 11.432 -3.031 -22.373 1.00 76.69 97 PRO A O 1
ATOM 778 N N . ASP A 1 98 ? 13.462 -3.620 -23.103 1.00 66.12 98 ASP A N 1
ATOM 779 C CA . ASP A 1 98 ? 14.226 -2.390 -22.763 1.00 66.12 98 ASP A CA 1
ATOM 780 C C . ASP A 1 98 ? 13.507 -1.025 -22.887 1.00 66.12 98 ASP A C 1
ATOM 782 O O . ASP A 1 98 ? 13.902 -0.050 -22.250 1.00 66.12 98 ASP A O 1
ATOM 786 N N . LYS A 1 99 ? 12.454 -0.920 -23.707 1.00 66.50 99 LYS A N 1
ATOM 787 C CA . LYS A 1 99 ? 11.637 0.297 -23.884 1.00 66.50 99 LYS A CA 1
ATOM 788 C C . LYS A 1 99 ? 10.379 0.349 -23.008 1.00 66.50 99 LYS A C 1
ATOM 790 O O . LYS A 1 99 ? 9.797 1.419 -22.844 1.00 66.50 99 LYS A O 1
ATOM 795 N N . ILE A 1 100 ? 9.934 -0.784 -22.480 1.00 71.25 100 ILE A N 1
ATOM 796 C CA . ILE A 1 100 ? 8.760 -0.926 -21.626 1.00 71.25 100 ILE A CA 1
ATOM 797 C C . ILE A 1 100 ? 9.222 -0.864 -20.162 1.00 71.25 100 ILE A C 1
ATOM 799 O O . ILE A 1 100 ? 10.004 -1.715 -19.740 1.00 71.25 100 ILE A O 1
ATOM 803 N N . PRO A 1 101 ? 8.723 0.113 -19.385 1.00 80.06 101 PRO A N 1
ATOM 804 C CA . PRO A 1 101 ? 8.985 0.230 -17.955 1.00 80.06 101 PRO A CA 1
ATOM 805 C C . PRO A 1 101 ? 8.827 -1.093 -17.207 1.00 80.06 101 PRO A C 1
ATOM 807 O O . PRO A 1 101 ? 7.864 -1.829 -17.438 1.00 80.06 101 PRO A O 1
ATOM 810 N N . ARG A 1 102 ? 9.728 -1.363 -16.258 1.00 90.62 102 ARG A N 1
ATOM 811 C CA . ARG A 1 102 ? 9.516 -2.413 -15.253 1.00 90.62 102 ARG A CA 1
ATOM 812 C C . ARG A 1 102 ? 8.283 -2.055 -14.426 1.00 90.62 102 ARG A C 1
ATOM 814 O O . ARG A 1 102 ? 8.074 -0.892 -14.081 1.00 90.62 102 ARG A O 1
ATOM 821 N N . ILE A 1 103 ? 7.464 -3.049 -14.100 1.00 92.81 103 ILE A N 1
ATOM 822 C CA . ILE A 1 103 ? 6.238 -2.841 -13.328 1.00 92.81 103 ILE A CA 1
ATOM 823 C C . ILE A 1 103 ? 6.215 -3.795 -12.141 1.00 92.81 103 ILE A C 1
ATOM 825 O O . ILE A 1 103 ? 6.313 -5.009 -12.314 1.00 92.81 103 ILE A O 1
ATOM 829 N N . PHE A 1 104 ? 6.038 -3.245 -10.944 1.00 94.56 104 PHE A N 1
ATOM 830 C CA . PHE A 1 104 ? 5.733 -4.020 -9.746 1.00 94.56 104 PHE A CA 1
ATOM 831 C C . PHE A 1 104 ? 4.231 -4.054 -9.505 1.00 94.56 104 PHE A C 1
ATOM 833 O O . PHE A 1 104 ? 3.527 -3.060 -9.697 1.00 94.56 104 PHE A O 1
ATOM 840 N N . TYR A 1 105 ? 3.756 -5.211 -9.070 1.00 93.00 105 TYR A N 1
ATOM 841 C CA . TYR A 1 105 ? 2.371 -5.448 -8.710 1.00 93.00 105 TYR A CA 1
ATOM 842 C C . TYR A 1 105 ? 2.300 -5.994 -7.296 1.00 93.00 105 TYR A C 1
ATOM 844 O O . TYR A 1 105 ? 3.045 -6.914 -6.960 1.00 93.00 105 TYR A O 1
ATOM 852 N N . SER A 1 106 ? 1.362 -5.480 -6.510 1.00 93.75 106 SER A N 1
ATOM 853 C CA . SER A 1 106 ? 1.180 -5.868 -5.112 1.00 93.75 106 SER A CA 1
ATOM 854 C C . SER A 1 106 ? -0.299 -6.044 -4.809 1.00 93.75 106 SER A C 1
ATOM 856 O O . SER A 1 106 ? -1.136 -5.258 -5.259 1.00 93.75 106 SER A O 1
ATOM 858 N N . LEU A 1 107 ? -0.615 -7.077 -4.037 1.00 91.56 107 LEU A N 1
ATOM 859 C CA . LEU A 1 107 ? -1.927 -7.314 -3.454 1.00 91.56 107 LEU A CA 1
ATOM 860 C C . LEU A 1 107 ? -1.838 -7.003 -1.972 1.00 91.56 107 LEU A C 1
ATOM 862 O O . LEU A 1 107 ? -1.159 -7.712 -1.234 1.00 91.56 107 LEU A O 1
ATOM 866 N N . LEU A 1 108 ? -2.514 -5.942 -1.561 1.00 90.12 108 LEU A N 1
ATOM 867 C CA . LEU A 1 108 ? -2.565 -5.485 -0.182 1.00 90.12 108 LEU A CA 1
ATOM 868 C C . LEU A 1 108 ? -3.953 -5.745 0.395 1.00 90.12 108 LEU A C 1
ATOM 870 O O . LEU A 1 108 ? -4.952 -5.767 -0.333 1.00 90.12 108 LEU A O 1
ATOM 874 N N . GLU A 1 109 ? -4.015 -5.909 1.706 1.00 85.62 109 GLU A N 1
ATOM 875 C CA . GLU A 1 109 ? -5.266 -5.871 2.443 1.00 85.62 109 GLU A CA 1
ATOM 876 C C . GLU A 1 109 ? -5.959 -4.522 2.236 1.00 85.62 109 GLU A C 1
ATOM 878 O O . GLU A 1 109 ? -5.333 -3.461 2.175 1.00 85.62 109 GLU A O 1
ATOM 883 N N . TRP A 1 110 ? -7.281 -4.560 2.105 1.00 82.31 110 TRP A N 1
ATOM 884 C CA . TRP A 1 110 ? -8.078 -3.350 2.053 1.00 82.31 110 TRP A CA 1
ATOM 885 C C . TRP A 1 110 ? -8.490 -2.933 3.466 1.00 82.31 110 TRP A C 1
ATOM 887 O O . TRP A 1 110 ? -9.337 -3.583 4.074 1.00 82.31 110 TRP A O 1
ATOM 897 N N . GLY A 1 111 ? -7.948 -1.815 3.957 1.00 72.00 111 GLY A N 1
ATOM 898 C CA . GLY A 1 111 ? -8.219 -1.308 5.312 1.00 72.00 111 GLY A CA 1
ATOM 899 C C . GLY A 1 111 ? -9.669 -0.872 5.586 1.00 72.00 111 GLY A C 1
ATOM 900 O O . GLY A 1 111 ? -10.016 -0.582 6.725 1.00 72.00 111 GLY A O 1
ATOM 901 N N . GLY A 1 112 ? -10.535 -0.838 4.565 1.00 67.81 112 GLY A N 1
ATOM 902 C CA . GLY A 1 112 ? -11.930 -0.405 4.697 1.00 67.81 112 GLY A CA 1
ATOM 903 C C . GLY A 1 112 ? -12.080 1.109 4.899 1.00 67.81 112 GLY A C 1
ATOM 904 O O . GLY A 1 112 ? -11.104 1.845 4.966 1.00 67.81 112 GLY A O 1
ATOM 905 N N . GLY A 1 113 ? -13.324 1.596 4.937 1.00 62.50 113 GLY A N 1
ATOM 906 C CA . GLY A 1 113 ? -13.677 2.908 5.512 1.00 62.50 113 GLY A CA 1
ATOM 907 C C . GLY A 1 113 ? -13.260 4.200 4.788 1.00 62.50 113 GLY A C 1
ATOM 908 O O . GLY A 1 113 ? -13.846 5.235 5.082 1.00 62.50 113 GLY A O 1
ATOM 909 N N . GLY A 1 114 ? -12.335 4.167 3.826 1.00 66.88 114 GLY A N 1
ATOM 910 C CA . GLY A 1 114 ? -11.742 5.389 3.257 1.00 66.88 114 GLY A CA 1
ATOM 911 C C . GLY A 1 114 ? -10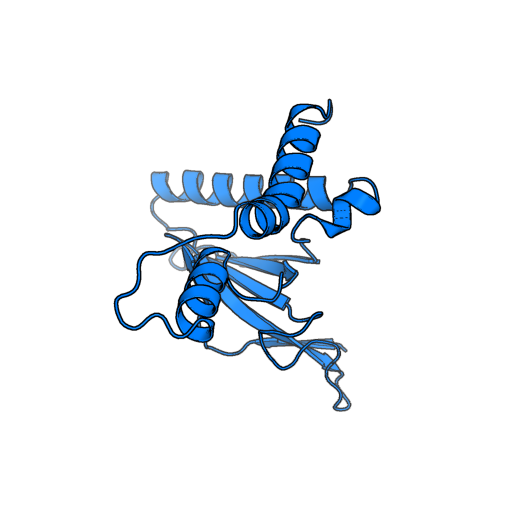.563 5.896 4.097 1.00 66.88 114 GLY A C 1
ATOM 912 O O . GLY A 1 114 ? -10.163 5.264 5.071 1.00 66.88 114 GLY A O 1
ATOM 913 N N . SER A 1 115 ? -9.949 7.010 3.701 1.00 76.31 115 SER A N 1
ATOM 914 C CA . SER A 1 115 ? -8.837 7.594 4.463 1.00 76.31 115 SER A CA 1
ATOM 915 C C . SER A 1 115 ? -9.327 8.252 5.760 1.00 76.31 115 SER A C 1
ATOM 917 O O . SER A 1 115 ? -10.491 8.633 5.871 1.00 76.31 115 SER A O 1
ATOM 919 N N . PHE A 1 116 ? -8.434 8.480 6.733 1.00 78.19 116 PHE A N 1
ATOM 920 C CA . PHE A 1 116 ? -8.772 9.271 7.929 1.00 78.19 116 PHE A CA 1
ATOM 921 C C . PHE A 1 116 ? -9.335 10.654 7.558 1.00 78.19 116 PHE A C 1
ATOM 923 O O . PHE A 1 116 ? -10.256 11.152 8.197 1.00 78.19 116 PHE A O 1
ATOM 930 N N . ARG A 1 117 ? -8.845 11.246 6.462 1.00 77.25 117 ARG A N 1
ATOM 931 C CA . ARG A 1 117 ? -9.421 12.466 5.894 1.00 77.25 117 ARG A CA 1
ATOM 932 C C . ARG A 1 117 ? -10.886 12.258 5.509 1.00 77.25 117 ARG A C 1
ATOM 934 O O . ARG A 1 117 ? -11.717 13.065 5.911 1.00 77.25 117 ARG A O 1
ATOM 941 N N . ASP A 1 118 ? -11.199 11.207 4.754 1.00 75.88 118 ASP A N 1
ATOM 942 C CA . ASP A 1 118 ? -12.576 10.913 4.336 1.00 75.88 118 ASP A CA 1
ATOM 943 C C . ASP A 1 118 ? -13.487 10.706 5.547 1.00 75.88 118 ASP A C 1
ATOM 945 O O . ASP A 1 118 ? -14.581 11.258 5.577 1.00 75.88 118 ASP A O 1
ATOM 949 N N . TYR A 1 119 ? -12.997 10.024 6.585 1.00 77.19 119 TYR A N 1
ATOM 950 C CA . TYR A 1 119 ? -13.704 9.877 7.857 1.00 77.19 119 TYR A CA 1
ATOM 951 C C . TYR A 1 119 ? -14.034 11.235 8.502 1.00 77.19 119 TYR A C 1
ATOM 953 O O . TYR A 1 119 ? -15.183 11.482 8.871 1.00 77.19 119 TYR A O 1
ATOM 961 N N . ILE A 1 120 ? -13.061 12.151 8.591 1.00 75.56 120 ILE A N 1
ATOM 962 C CA . ILE A 1 120 ? -13.285 13.503 9.131 1.00 75.56 120 ILE A CA 1
ATOM 963 C C . ILE A 1 120 ? -14.302 14.281 8.282 1.00 75.56 120 ILE A C 1
ATOM 965 O O . ILE A 1 120 ? -15.169 14.960 8.833 1.00 75.56 120 ILE A O 1
ATOM 969 N N . PHE A 1 121 ? -14.239 14.169 6.951 1.00 74.06 121 PHE A N 1
ATOM 970 C CA . PHE A 1 121 ? -15.201 14.809 6.047 1.00 74.06 121 PHE A CA 1
ATOM 971 C C . PHE A 1 121 ? -16.614 14.215 6.158 1.00 74.06 121 PHE A C 1
ATOM 973 O O . PHE A 1 121 ? -17.588 14.967 6.164 1.00 74.06 121 PHE A O 1
ATOM 980 N N . GLU A 1 122 ? -16.7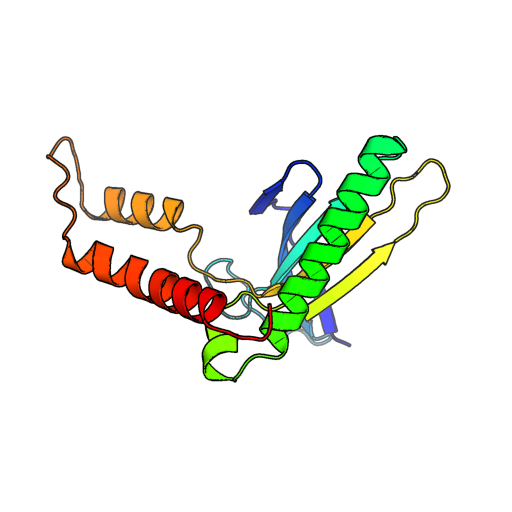52 12.891 6.258 1.00 74.81 122 GLU A N 1
ATOM 981 C CA . GLU A 1 122 ? -18.045 12.225 6.463 1.00 74.81 122 GLU A CA 1
ATOM 982 C C . GLU A 1 122 ? -18.664 12.673 7.795 1.00 74.81 122 GLU A C 1
ATOM 984 O O . GLU A 1 122 ? -19.813 13.118 7.810 1.00 74.81 122 GLU A O 1
ATOM 989 N N . LYS A 1 123 ? -17.884 12.695 8.886 1.00 71.00 123 LYS A N 1
ATOM 990 C CA . LYS A 1 123 ? -18.348 13.195 10.192 1.00 71.00 123 LYS A CA 1
ATOM 991 C C . LYS A 1 123 ? -18.729 14.671 10.159 1.00 71.00 123 LYS A C 1
ATOM 993 O O . LYS A 1 123 ? -19.751 15.054 10.723 1.00 71.00 123 LYS A O 1
ATOM 998 N N . HIS A 1 124 ? -17.981 15.487 9.419 1.00 66.38 124 HIS A N 1
ATOM 999 C CA . HIS A 1 124 ? -18.330 16.888 9.195 1.00 66.38 124 HIS A CA 1
ATOM 1000 C C . HIS A 1 124 ? -19.704 17.055 8.512 1.00 66.38 124 HIS A C 1
ATOM 1002 O O . HIS A 1 124 ? -20.451 17.978 8.842 1.00 66.38 124 HIS A O 1
ATOM 1008 N N . ASN A 1 125 ? -20.056 16.173 7.572 1.00 64.12 125 ASN A N 1
ATOM 1009 C CA . ASN A 1 125 ? -21.315 16.248 6.826 1.00 64.12 125 ASN A CA 1
ATOM 1010 C C . ASN A 1 125 ? -22.508 15.642 7.585 1.00 64.12 125 ASN A C 1
ATOM 1012 O O . ASN A 1 125 ? -23.595 16.220 7.564 1.00 64.12 125 ASN A O 1
ATOM 1016 N N . GLU A 1 126 ? -22.319 14.506 8.263 1.00 64.50 126 GLU A N 1
ATOM 1017 C CA . GLU A 1 126 ? -23.361 13.816 9.046 1.00 64.50 126 GLU A CA 1
ATOM 1018 C C . GLU A 1 126 ? -23.887 14.669 10.204 1.00 64.50 126 GLU A C 1
ATOM 1020 O O . GLU A 1 126 ? -25.066 14.602 10.549 1.00 64.50 126 GLU A O 1
ATOM 1025 N N . TRP A 1 127 ? -23.035 15.514 10.784 1.00 57.31 127 TRP A N 1
ATOM 1026 C CA . TRP A 1 127 ? -23.397 16.362 11.919 1.00 57.31 127 TRP A CA 1
ATOM 1027 C C . TRP A 1 127 ? -24.087 17.676 11.524 1.00 57.31 127 TRP A C 1
ATOM 1029 O O . TRP A 1 127 ? -24.313 18.539 12.370 1.00 57.31 127 TRP A O 1
ATOM 1039 N N . GLY A 1 128 ? -24.484 17.826 10.253 1.00 47.34 128 GLY A N 1
ATOM 1040 C CA . GLY A 1 128 ? -25.387 18.893 9.816 1.00 47.34 128 GLY A CA 1
ATOM 1041 C C . GLY A 1 128 ? -24.818 20.305 9.982 1.00 47.34 128 GLY A C 1
ATOM 1042 O O . GLY A 1 128 ? -25.564 21.246 10.261 1.00 47.34 128 GLY A O 1
ATOM 1043 N N . CYS A 1 129 ? -23.505 20.482 9.817 1.00 47.25 129 CYS A N 1
ATOM 1044 C CA . CYS A 1 129 ? -22.826 21.754 10.061 1.00 47.25 129 CYS A CA 1
ATOM 1045 C C . CYS A 1 129 ? -23.021 22.773 8.925 1.00 47.25 129 CYS A C 1
ATOM 1047 O O . CYS A 1 129 ? -22.092 23.192 8.236 1.00 47.25 129 CYS A O 1
ATOM 1049 N N . GLY A 1 130 ? -24.247 23.277 8.795 1.00 43.81 130 GLY A N 1
ATOM 1050 C CA . GLY A 1 130 ? -24.470 24.622 8.283 1.00 43.81 130 GLY A CA 1
ATOM 1051 C C . GLY A 1 130 ? -23.863 25.643 9.252 1.00 43.81 130 GLY A C 1
ATOM 1052 O O . GLY A 1 130 ? -24.455 25.950 10.280 1.00 43.81 130 GLY A O 1
ATOM 1053 N N . ARG A 1 131 ? -22.679 26.182 8.932 1.00 49.84 131 ARG A N 1
ATOM 1054 C CA . ARG A 1 131 ? -22.083 27.401 9.534 1.00 49.84 131 ARG A CA 1
ATOM 1055 C C . ARG A 1 131 ? -21.917 27.456 11.074 1.00 49.84 131 ARG A C 1
ATOM 1057 O O . ARG A 1 131 ? -21.698 28.549 11.594 1.00 49.84 131 ARG A O 1
ATOM 1064 N N . ARG A 1 132 ? -21.990 26.354 11.829 1.00 47.47 132 ARG A N 1
ATOM 1065 C CA . ARG A 1 132 ? -21.706 26.355 13.283 1.00 47.47 132 ARG A CA 1
ATOM 1066 C C . ARG A 1 132 ? -20.263 25.945 13.574 1.00 47.47 132 ARG A C 1
ATOM 1068 O O . ARG A 1 132 ? -19.696 25.129 12.855 1.00 47.47 132 ARG A O 1
ATOM 1075 N N . LYS A 1 133 ? -19.679 26.575 14.604 1.00 52.59 133 LYS A N 1
ATOM 1076 C CA . LYS A 1 133 ? -18.325 26.310 15.109 1.00 52.59 133 LYS A CA 1
ATOM 1077 C C . LYS A 1 133 ? -18.141 24.810 15.335 1.00 52.59 133 LYS A C 1
ATOM 1079 O O . LYS A 1 133 ? -18.971 24.170 15.968 1.00 52.59 133 LYS A O 1
ATOM 1084 N N . TRP A 1 134 ? -17.048 24.301 14.789 1.00 58.56 134 TRP A N 1
ATOM 1085 C CA . TRP A 1 134 ? -16.574 22.940 14.956 1.00 58.56 134 TRP A CA 1
ATOM 1086 C C . TRP A 1 134 ? -16.189 22.720 16.419 1.00 58.56 134 TRP A C 1
ATOM 1088 O O . TRP A 1 134 ? -15.167 23.225 16.874 1.00 58.56 134 TRP A O 1
ATOM 1098 N N . GLU A 1 135 ? -17.032 22.011 17.157 1.00 61.34 135 GLU A N 1
ATOM 1099 C CA . GLU A 1 135 ? -16.645 21.387 18.416 1.00 6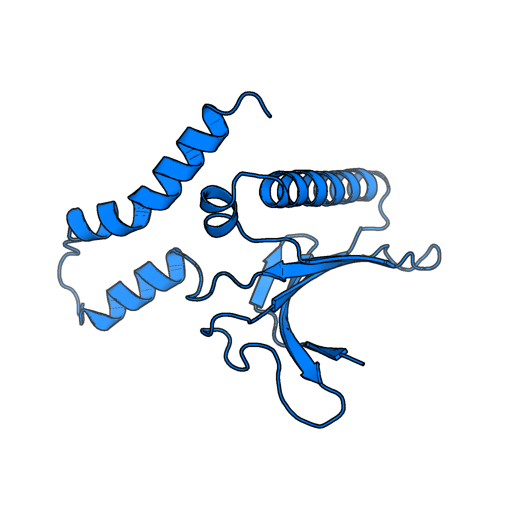1.34 135 GLU A CA 1
ATOM 1100 C C . GLU A 1 135 ? -16.395 19.922 18.087 1.00 61.34 135 GLU A C 1
ATOM 1102 O O . GLU A 1 135 ? -17.323 19.118 18.010 1.00 61.34 135 GLU A O 1
ATOM 1107 N N . ILE A 1 136 ? -15.138 19.585 17.791 1.00 59.91 136 ILE A N 1
ATOM 1108 C CA . ILE A 1 136 ? -14.745 18.186 17.857 1.00 59.91 136 ILE A CA 1
ATOM 1109 C C . ILE A 1 136 ? -14.851 17.768 19.309 1.00 59.91 136 ILE A C 1
ATOM 1111 O O . ILE A 1 136 ? -14.280 18.403 20.193 1.00 59.91 136 ILE A O 1
ATOM 1115 N N . ASN A 1 137 ? -15.571 16.682 19.544 1.00 69.50 137 ASN A N 1
ATOM 1116 C CA . ASN A 1 137 ? -15.517 16.011 20.820 1.00 69.50 137 ASN A CA 1
ATOM 1117 C C . ASN A 1 137 ? -14.111 15.424 20.980 1.00 69.50 137 ASN A C 1
ATOM 1119 O O . ASN A 1 137 ? -13.742 14.492 20.261 1.00 69.50 137 ASN A O 1
ATOM 1123 N N . ASP A 1 138 ? -13.337 15.963 21.921 1.00 71.19 138 ASP A N 1
ATOM 1124 C CA . ASP A 1 138 ? -11.984 15.485 22.210 1.00 71.19 138 ASP A CA 1
ATOM 1125 C C . ASP A 1 138 ? -11.965 13.966 22.415 1.00 71.19 138 ASP A C 1
ATOM 1127 O O . ASP A 1 138 ? -11.064 13.300 21.917 1.00 71.19 138 ASP A O 1
ATOM 1131 N N . ASN A 1 139 ? -12.996 13.380 23.040 1.00 74.81 139 ASN A N 1
ATOM 1132 C CA . ASN A 1 139 ? -13.082 11.930 23.241 1.00 74.81 139 ASN A CA 1
ATOM 1133 C C . ASN A 1 139 ? -13.197 11.146 21.927 1.00 74.81 139 ASN A C 1
ATOM 1135 O O . ASN A 1 139 ? -12.674 10.038 21.830 1.00 74.81 139 ASN A O 1
ATOM 1139 N N . GLU A 1 140 ? -13.862 11.699 20.912 1.00 71.69 140 GLU A N 1
ATOM 1140 C CA . GLU A 1 140 ? -13.966 11.064 19.596 1.00 71.69 140 GLU A CA 1
ATOM 1141 C C . GLU A 1 140 ? -12.651 11.180 18.827 1.00 71.69 140 GLU A C 1
ATOM 1143 O O . GLU A 1 140 ? -12.227 10.204 18.210 1.00 71.69 140 GLU A O 1
ATOM 1148 N N . VAL A 1 141 ? -11.951 12.318 18.913 1.00 74.25 141 VAL A N 1
ATOM 1149 C CA . VAL A 1 141 ? -10.600 12.425 18.340 1.00 74.25 141 VAL A CA 1
ATOM 1150 C C . VAL A 1 141 ? -9.626 11.503 19.050 1.00 74.25 141 VAL A C 1
ATOM 1152 O O . VAL A 1 141 ? -8.927 10.756 18.368 1.00 74.25 141 VAL A O 1
ATOM 1155 N N . PHE A 1 142 ? -9.628 11.476 20.385 1.00 76.44 142 PHE A N 1
ATOM 1156 C CA . PHE A 1 142 ? -8.838 10.526 21.165 1.00 76.44 142 PHE A CA 1
ATOM 1157 C C . PHE A 1 142 ? -9.150 9.086 20.760 1.00 76.44 142 PHE A C 1
ATOM 1159 O O . PHE A 1 142 ? -8.224 8.307 20.556 1.00 76.44 142 PHE A O 1
ATOM 1166 N N . GLY A 1 143 ? -10.426 8.744 20.568 1.00 77.75 143 GLY A N 1
ATOM 1167 C CA . GLY A 1 143 ? -10.847 7.423 20.106 1.00 77.75 143 GLY A CA 1
ATOM 1168 C C . GLY A 1 143 ? -10.241 7.024 18.759 1.00 77.75 143 GLY A C 1
ATOM 1169 O O . GLY A 1 143 ? -9.835 5.876 18.602 1.00 77.75 143 GLY A O 1
ATOM 1170 N N . VAL A 1 144 ? -10.120 7.958 17.809 1.00 77.44 144 VAL A N 1
ATOM 1171 C CA . VAL A 1 144 ? -9.568 7.653 16.478 1.00 77.44 144 VAL A CA 1
ATOM 1172 C C . VAL A 1 144 ? -8.037 7.661 16.450 1.00 77.44 144 VAL A C 1
ATOM 1174 O O . VAL A 1 144 ? -7.442 6.857 15.737 1.00 77.44 144 VAL A O 1
ATOM 1177 N N . ILE A 1 145 ? -7.375 8.532 17.220 1.00 81.94 145 ILE A N 1
ATOM 1178 C CA . ILE A 1 145 ? -5.901 8.627 17.225 1.00 81.94 145 ILE A CA 1
ATOM 1179 C C . ILE A 1 145 ? -5.227 7.614 18.153 1.00 81.94 145 ILE A C 1
ATOM 1181 O O . ILE A 1 145 ? -4.035 7.359 17.994 1.00 81.94 145 ILE A O 1
ATOM 1185 N N . LYS A 1 146 ? -5.957 7.048 19.124 1.00 83.50 146 LYS A N 1
ATOM 1186 C CA . LYS A 1 146 ? -5.395 6.152 20.141 1.00 83.50 146 LYS A CA 1
ATOM 1187 C C . LYS A 1 146 ? -4.719 4.930 19.526 1.00 83.50 146 LYS A C 1
ATOM 1189 O O . LYS A 1 146 ? -3.562 4.678 19.843 1.00 83.50 146 LYS A O 1
ATOM 1194 N N . GLU A 1 147 ? -5.408 4.203 18.649 1.00 80.00 147 GLU A N 1
ATOM 1195 C CA . GLU A 1 147 ? -4.849 2.995 18.024 1.00 80.00 147 GLU A CA 1
ATOM 1196 C C . GLU A 1 147 ? -3.615 3.316 17.156 1.00 80.00 147 GLU A C 1
ATOM 1198 O O . GLU A 1 147 ? -2.569 2.711 17.393 1.00 80.00 147 GLU A O 1
ATOM 1203 N N . PRO A 1 148 ? -3.636 4.327 16.256 1.00 82.69 148 PRO A N 1
ATOM 1204 C CA . PRO A 1 148 ? -2.423 4.777 15.570 1.00 82.69 148 PRO A CA 1
ATOM 1205 C C . PRO A 1 148 ? -1.273 5.158 16.512 1.00 82.69 148 PRO A C 1
ATOM 1207 O O . PRO A 1 148 ? -0.124 4.830 16.234 1.00 82.69 148 PRO A O 1
ATOM 1210 N N . ALA A 1 149 ? -1.551 5.840 17.628 1.00 83.56 149 ALA A N 1
ATOM 1211 C CA . ALA A 1 149 ? -0.519 6.258 18.577 1.00 83.56 149 ALA A CA 1
ATOM 1212 C C . ALA A 1 149 ? 0.117 5.073 19.321 1.00 83.56 149 ALA A C 1
ATOM 1214 O O . ALA A 1 149 ? 1.329 5.066 19.530 1.00 83.56 149 ALA A O 1
ATOM 1215 N N . ILE A 1 150 ? -0.683 4.069 19.697 1.00 82.44 150 ILE A N 1
ATOM 1216 C CA . ILE A 1 150 ? -0.188 2.826 20.304 1.00 82.44 150 ILE A CA 1
ATOM 1217 C C . ILE A 1 150 ? 0.721 2.097 19.314 1.00 82.44 150 ILE A C 1
ATOM 1219 O O . ILE A 1 150 ? 1.849 1.766 19.665 1.00 82.44 150 ILE A O 1
ATOM 1223 N N . VAL A 1 151 ? 0.275 1.943 18.065 1.00 80.94 151 VAL A N 1
ATOM 1224 C CA . VAL A 1 151 ? 1.058 1.307 16.997 1.00 80.94 151 VAL A CA 1
ATOM 1225 C C . VAL A 1 151 ? 2.389 2.024 16.773 1.00 80.94 151 VAL A C 1
ATOM 1227 O O . VAL A 1 151 ? 3.432 1.384 16.689 1.00 80.94 151 VAL A O 1
ATOM 1230 N N . LEU A 1 152 ? 2.382 3.358 16.701 1.00 83.81 152 LEU A N 1
ATOM 1231 C CA . LEU A 1 152 ? 3.607 4.142 16.521 1.00 83.81 152 LEU A CA 1
ATOM 1232 C C . LEU A 1 152 ? 4.581 3.973 17.688 1.00 83.81 152 LEU A C 1
ATOM 1234 O O . LEU A 1 152 ? 5.789 3.911 17.469 1.00 83.81 152 LEU A O 1
ATOM 1238 N N . LYS A 1 153 ? 4.067 3.887 18.918 1.00 83.00 153 LYS A N 1
ATOM 1239 C CA . LYS A 1 153 ? 4.891 3.614 20.094 1.00 83.00 153 LYS A CA 1
ATOM 1240 C C . LYS A 1 153 ? 5.491 2.207 20.036 1.00 83.00 153 LYS A C 1
ATOM 1242 O O . LYS A 1 153 ? 6.681 2.059 20.260 1.00 83.00 153 LYS A O 1
ATOM 1247 N N . GLU A 1 154 ? 4.696 1.195 19.701 1.00 77.62 154 GLU A N 1
ATOM 1248 C CA . GLU A 1 154 ? 5.173 -0.189 19.575 1.00 77.62 154 GLU A CA 1
ATOM 1249 C C . GLU A 1 154 ? 6.251 -0.329 18.496 1.00 77.62 154 GLU A C 1
ATOM 1251 O O . GLU A 1 154 ? 7.255 -0.994 18.728 1.00 77.62 154 GLU A O 1
ATOM 1256 N N . LEU A 1 155 ? 6.089 0.347 17.354 1.00 77.56 155 LEU A N 1
ATOM 1257 C CA . LEU A 1 155 ? 7.120 0.399 16.314 1.00 77.56 155 LEU A CA 1
ATOM 1258 C C . LEU A 1 155 ? 8.415 1.050 16.807 1.00 77.56 155 LEU A C 1
ATOM 1260 O O . LEU A 1 155 ? 9.497 0.594 16.453 1.00 77.56 155 LEU A O 1
ATOM 1264 N N . ASN A 1 156 ? 8.308 2.111 17.608 1.00 81.19 156 ASN A N 1
ATOM 1265 C CA . ASN A 1 156 ? 9.462 2.800 18.180 1.00 81.19 156 ASN A CA 1
ATOM 1266 C C . ASN A 1 156 ? 10.175 1.969 19.258 1.00 81.19 156 ASN A C 1
ATOM 1268 O O . ASN A 1 156 ? 11.388 2.069 19.406 1.00 81.19 156 ASN A O 1
ATOM 1272 N N . ASP A 1 157 ? 9.418 1.187 20.024 1.00 75.31 157 ASP A N 1
ATOM 1273 C CA . ASP A 1 157 ? 9.928 0.436 21.171 1.00 75.31 157 ASP A CA 1
ATOM 1274 C C . ASP A 1 157 ? 10.409 -0.976 20.784 1.00 75.31 157 ASP A C 1
ATOM 1276 O O . ASP A 1 157 ? 11.081 -1.637 21.576 1.00 75.31 157 ASP A O 1
ATOM 1280 N N . SER A 1 158 ? 10.073 -1.471 19.588 1.00 67.25 158 SER A N 1
ATOM 1281 C CA . SER A 1 158 ? 10.491 -2.804 19.154 1.00 67.25 158 SER A CA 1
ATOM 1282 C C . SER A 1 158 ? 11.961 -2.833 18.725 1.00 67.25 158 SER A C 1
ATOM 1284 O O . SER A 1 158 ? 12.364 -2.096 17.832 1.00 67.25 158 SER A O 1
ATOM 1286 N N . GLU A 1 159 ? 12.739 -3.765 19.285 1.00 58.69 159 GLU A N 1
ATOM 1287 C CA . GLU A 1 159 ? 14.155 -4.006 18.937 1.00 58.69 159 GLU A CA 1
ATOM 1288 C C . GLU A 1 159 ? 14.364 -4.614 17.530 1.00 58.69 159 GLU A C 1
ATOM 1290 O O . GLU A 1 159 ? 15.487 -4.938 17.147 1.00 58.69 159 GLU A O 1
ATOM 1295 N N . PHE A 1 160 ? 13.286 -4.818 16.766 1.00 52.12 160 PHE A N 1
ATOM 1296 C CA . PHE A 1 160 ? 13.310 -5.430 15.434 1.00 52.12 160 PHE A CA 1
ATOM 1297 C C . PHE A 1 160 ? 13.618 -4.443 14.290 1.00 52.12 160 PHE A C 1
ATOM 1299 O O . PHE A 1 160 ? 13.806 -4.909 13.163 1.00 52.12 160 PHE A O 1
ATOM 1306 N N . TYR A 1 161 ? 13.680 -3.127 14.552 1.00 47.75 161 TYR A N 1
ATOM 1307 C CA . TYR A 1 161 ? 13.930 -2.078 13.545 1.00 47.75 161 TYR A CA 1
ATOM 1308 C C . TYR A 1 161 ? 15.105 -1.165 13.904 1.00 47.75 161 TYR A C 1
ATOM 1310 O O . TYR A 1 161 ? 15.296 -0.871 15.105 1.00 47.75 161 TYR A O 1
#

Foldseek 3Di:
DKDKDWDPDFPDDDPFKTKTKIWIDDPVDDTPADPDLQDFRIKIKMKGWQDLPVVSNVVSVVVVVVVVVVLVVLVVDDPVSVVLDKHWPDKDWDDDPSVGTIMIITIIGRPHDRDPVVVVVVVVVVVPDPPDDDDDDVVVVCVVCVSVVVSVVCVVPDPPD

Organism: Meloidogyne javanica (NCBI:txid6303)

Sequence (161 aa):
MITLEYDNVEMGAGSYSKVYHATLKKRRGNSLGGKNRKQLGCIAFKKTIIPNDPITRNSVELMQMNEFEVLNLFGQSEEDNQQRFIKLHAFTRIDGPDKIPRIFYSLLEWGGGGSFRDYIFEKHNEWGCGRRKWEINDNEVFGVIKEPAIVLKELNDSEFY

pLDDT: mean 77.98, std 12.05, range [43.81, 94.88]